Protein AF-A0A7V2RLB3-F1 (afdb_monomer_lite)

Sequence (95 aa):
MKNIIVVQNLISEAPLQKLSNIPTVTVEKILVDLIYGKDLFYYYQGYELHNIFQRAFEKYTINESKLLRYADRRKKKAEVLKIIKTVNRHYTSSV

Structure (mmCIF, N/CA/C/O backbone):
data_AF-A0A7V2RLB3-F1
#
_entry.id   AF-A0A7V2RLB3-F1
#
loop_
_atom_site.group_PDB
_atom_site.id
_atom_site.type_symbol
_atom_site.label_atom_id
_atom_site.label_alt_id
_atom_site.label_comp_id
_atom_site.label_asym_id
_atom_site.label_entity_id
_atom_site.label_seq_id
_atom_site.pdbx_PDB_ins_code
_atom_site.Cartn_x
_atom_site.Cartn_y
_atom_site.Cartn_z
_atom_site.occupancy
_atom_site.B_iso_or_equiv
_atom_site.auth_seq_id
_atom_site.auth_comp_id
_atom_site.auth_asym_id
_atom_site.auth_atom_id
_atom_site.pdbx_PDB_model_num
ATOM 1 N N . MET A 1 1 ? -3.103 -23.003 -21.083 1.00 50.03 1 MET A N 1
ATOM 2 C CA . MET A 1 1 ? -3.351 -21.960 -20.060 1.00 50.03 1 MET A CA 1
ATOM 3 C C . MET A 1 1 ? -3.431 -20.610 -20.747 1.00 50.03 1 MET A C 1
ATOM 5 O O . MET A 1 1 ? -2.603 -20.342 -21.606 1.00 50.03 1 MET A O 1
ATOM 9 N N . LYS A 1 2 ? -4.429 -19.787 -20.417 1.00 71.44 2 LYS A N 1
ATOM 10 C CA . LYS A 1 2 ? -4.550 -18.422 -20.942 1.00 71.44 2 LYS A CA 1
ATOM 11 C C . LYS A 1 2 ? -3.850 -17.485 -19.954 1.00 71.44 2 LYS A C 1
ATOM 13 O O . LYS A 1 2 ? -4.187 -17.510 -18.774 1.00 71.44 2 LYS A O 1
ATOM 18 N N . ASN A 1 3 ? -2.872 -16.709 -20.410 1.00 85.12 3 ASN A N 1
ATOM 19 C CA . ASN A 1 3 ? -2.206 -15.717 -19.565 1.00 85.12 3 ASN A CA 1
ATOM 20 C C . ASN A 1 3 ? -3.182 -14.565 -19.312 1.00 85.12 3 ASN A C 1
ATOM 22 O O . ASN A 1 3 ? -3.609 -13.898 -20.254 1.00 85.12 3 ASN A O 1
ATOM 26 N N . ILE A 1 4 ? -3.573 -14.365 -18.055 1.00 87.06 4 ILE A N 1
ATOM 27 C CA . ILE A 1 4 ? -4.445 -13.258 -17.660 1.00 87.06 4 ILE A CA 1
ATOM 28 C C . ILE A 1 4 ? -3.550 -12.062 -17.353 1.00 87.06 4 ILE A C 1
ATOM 30 O O . ILE A 1 4 ? -2.705 -12.127 -16.463 1.00 87.06 4 ILE A O 1
ATOM 34 N N . ILE A 1 5 ? -3.736 -10.975 -18.098 1.00 90.19 5 ILE A N 1
ATOM 35 C CA . ILE A 1 5 ? -3.040 -9.708 -17.873 1.00 90.19 5 ILE A CA 1
ATOM 36 C C . ILE A 1 5 ? -4.040 -8.736 -17.258 1.00 90.19 5 ILE A C 1
ATOM 38 O O . ILE A 1 5 ? -5.099 -8.486 -17.831 1.00 90.19 5 ILE A O 1
ATOM 42 N N . VAL A 1 6 ? -3.695 -8.182 -16.096 1.00 88.38 6 VAL A N 1
ATOM 43 C CA . VAL A 1 6 ? -4.491 -7.154 -15.420 1.00 88.38 6 VAL A CA 1
ATOM 44 C C . VAL A 1 6 ? -3.799 -5.808 -15.594 1.00 88.38 6 VAL A C 1
ATOM 46 O O . VAL A 1 6 ? -2.651 -5.642 -15.186 1.00 88.38 6 VAL A O 1
ATOM 49 N N . VAL A 1 7 ? -4.504 -4.839 -16.176 1.00 91.31 7 VAL A N 1
ATOM 50 C CA . VAL A 1 7 ? -4.011 -3.467 -16.353 1.00 91.31 7 VAL A CA 1
ATOM 51 C C . VAL A 1 7 ? -4.716 -2.552 -15.356 1.00 91.31 7 VAL A C 1
ATOM 53 O O . VAL A 1 7 ? -5.940 -2.560 -15.257 1.00 91.31 7 VAL A O 1
ATOM 56 N N . GLN A 1 8 ? -3.942 -1.767 -14.606 1.00 87.94 8 GLN A N 1
ATOM 57 C CA . GLN A 1 8 ? -4.450 -0.799 -13.633 1.00 87.94 8 GLN A CA 1
ATOM 58 C C . GLN A 1 8 ? -3.783 0.562 -13.818 1.00 87.94 8 GLN A C 1
ATOM 60 O O . GLN A 1 8 ? -2.634 0.652 -14.250 1.00 87.94 8 GLN A O 1
ATOM 65 N N . ASN A 1 9 ? -4.479 1.621 -13.405 1.00 88.88 9 ASN A N 1
ATOM 66 C CA . ASN A 1 9 ? -3.925 2.970 -13.407 1.00 88.88 9 ASN A CA 1
ATOM 67 C C . ASN A 1 9 ? -2.742 3.088 -12.434 1.00 88.88 9 ASN A C 1
ATOM 69 O O . ASN A 1 9 ? -2.874 2.845 -11.229 1.00 88.88 9 ASN A O 1
ATOM 73 N N . LEU A 1 10 ? -1.596 3.529 -12.955 1.00 90.19 10 LEU A N 1
ATOM 74 C CA . LEU A 1 10 ? -0.439 3.924 -12.161 1.00 90.19 10 LEU A CA 1
ATOM 75 C C . LEU A 1 10 ? -0.574 5.402 -11.781 1.00 90.19 10 LEU A C 1
ATOM 77 O O . LEU A 1 10 ? -0.296 6.292 -12.577 1.00 90.19 10 LEU A O 1
ATOM 81 N N . ILE A 1 11 ? -1.035 5.661 -10.561 1.00 89.06 11 ILE A N 1
ATOM 82 C CA . ILE A 1 11 ? -1.210 7.028 -10.062 1.00 89.06 11 ILE A CA 1
ATOM 83 C C . ILE A 1 11 ? 0.121 7.664 -9.639 1.00 89.06 11 ILE A C 1
ATOM 85 O O . ILE A 1 11 ? 1.093 6.969 -9.330 1.00 89.06 11 ILE A O 1
ATOM 89 N N . SER A 1 12 ? 0.136 8.997 -9.570 1.00 83.44 12 SER A N 1
ATOM 90 C CA . SER A 1 12 ? 1.266 9.772 -9.054 1.00 83.44 12 SER A CA 1
ATOM 91 C C . SER A 1 12 ? 1.682 9.300 -7.656 1.00 83.44 12 SER A C 1
ATOM 93 O O . SER A 1 12 ? 0.830 8.962 -6.832 1.00 83.44 12 SER A O 1
ATOM 95 N N . GLU A 1 13 ? 2.989 9.321 -7.385 1.00 83.69 13 GLU A N 1
ATOM 96 C CA . GLU A 1 13 ? 3.592 8.900 -6.108 1.00 83.69 13 GLU A CA 1
ATOM 97 C C . GLU A 1 13 ? 3.391 7.423 -5.740 1.00 83.69 13 GLU A C 1
ATOM 99 O O . GLU A 1 13 ? 3.657 7.028 -4.601 1.00 83.69 13 GLU A O 1
ATOM 104 N N . ALA A 1 14 ? 2.963 6.592 -6.696 1.00 91.31 14 ALA A N 1
ATOM 105 C CA . ALA A 1 14 ? 3.007 5.149 -6.539 1.00 91.31 14 ALA A CA 1
ATOM 106 C C . ALA A 1 14 ? 4.428 4.703 -6.142 1.00 91.31 14 ALA A C 1
ATOM 108 O O . ALA A 1 14 ? 5.385 5.025 -6.851 1.00 91.31 14 ALA A O 1
ATOM 109 N N . PRO A 1 15 ? 4.585 3.957 -5.034 1.00 94.31 15 PRO A N 1
ATOM 110 C CA . PRO A 1 15 ? 5.876 3.435 -4.622 1.00 94.31 15 PRO A CA 1
ATOM 111 C C . PRO A 1 15 ? 6.429 2.451 -5.657 1.00 94.31 15 PRO A C 1
ATOM 113 O O . PRO A 1 15 ? 5.955 1.320 -5.789 1.00 94.31 15 PRO A O 1
ATOM 116 N N . LEU A 1 16 ? 7.437 2.903 -6.397 1.00 94.75 16 LEU A N 1
ATOM 117 C CA . LEU A 1 16 ? 8.185 2.112 -7.364 1.00 94.75 16 LEU A CA 1
ATOM 118 C C . LEU A 1 16 ? 9.647 2.019 -6.929 1.00 94.75 16 LEU A C 1
ATOM 120 O O . LEU A 1 16 ? 10.178 2.903 -6.257 1.00 94.75 16 LEU A O 1
ATOM 124 N N . GLN A 1 17 ? 10.288 0.939 -7.339 1.00 93.69 17 GLN A N 1
ATOM 125 C CA . GLN A 1 17 ? 11.706 0.671 -7.163 1.00 93.69 17 GLN A CA 1
ATOM 126 C C . GLN A 1 17 ? 12.276 0.079 -8.452 1.00 93.69 17 GLN A C 1
ATOM 128 O O . GLN A 1 17 ? 11.537 -0.302 -9.361 1.00 93.69 17 GLN A O 1
ATOM 133 N N . LYS A 1 18 ? 13.601 -0.005 -8.534 1.00 95.31 18 LYS A N 1
ATOM 134 C CA . LYS A 1 18 ? 14.290 -0.735 -9.597 1.00 95.31 18 LYS A CA 1
ATOM 135 C C . LYS A 1 18 ? 15.023 -1.905 -8.966 1.00 95.31 18 LYS A C 1
ATOM 137 O O . LYS A 1 18 ? 15.896 -1.690 -8.133 1.00 95.31 18 LYS A O 1
A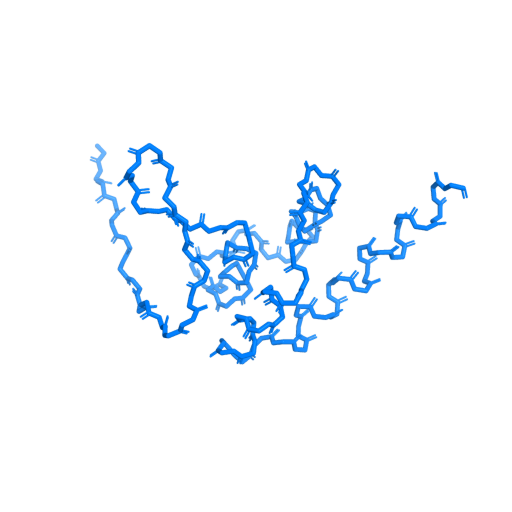TOM 142 N N . LEU A 1 19 ? 14.675 -3.117 -9.379 1.00 92.50 19 LEU A N 1
ATOM 143 C CA . LEU A 1 19 ? 15.419 -4.322 -9.031 1.00 92.50 19 LEU A CA 1
ATOM 144 C C . LEU A 1 19 ? 16.106 -4.808 -10.303 1.00 92.50 19 LEU A C 1
ATOM 146 O O . LEU A 1 19 ? 15.429 -5.067 -11.293 1.00 92.50 19 LEU A O 1
ATOM 150 N N . SER A 1 20 ? 17.439 -4.855 -10.316 1.00 93.19 20 SER A N 1
ATOM 151 C CA . SER A 1 20 ? 18.217 -5.229 -11.511 1.00 93.19 20 SER A CA 1
ATOM 152 C C . SER A 1 20 ? 17.820 -4.432 -12.766 1.00 93.19 20 SER A C 1
ATOM 154 O O . SER A 1 20 ? 17.647 -4.991 -13.843 1.00 93.19 20 SER A O 1
ATOM 156 N N . ASN A 1 21 ? 17.623 -3.116 -12.615 1.00 92.25 21 ASN A N 1
ATOM 157 C CA . ASN A 1 21 ? 17.115 -2.190 -13.643 1.00 92.25 21 ASN A CA 1
ATOM 158 C C . ASN A 1 21 ? 15.677 -2.432 -14.136 1.00 92.25 21 ASN A C 1
ATOM 160 O O . ASN A 1 21 ? 15.202 -1.682 -14.989 1.00 92.25 21 ASN A O 1
ATOM 164 N N . ILE A 1 22 ? 14.945 -3.382 -13.554 1.00 94.12 22 ILE A N 1
ATOM 165 C CA . ILE A 1 22 ? 13.544 -3.652 -13.881 1.00 94.12 22 ILE A CA 1
ATOM 166 C C . ILE A 1 22 ? 12.637 -2.834 -12.947 1.00 94.12 22 ILE A C 1
ATOM 168 O O . ILE A 1 22 ? 12.712 -2.997 -11.719 1.00 94.12 22 ILE A O 1
ATOM 172 N N . PRO A 1 23 ? 11.769 -1.951 -13.484 1.00 91.12 23 PRO A N 1
ATOM 173 C CA . PRO A 1 23 ? 10.770 -1.246 -12.691 1.00 91.12 23 PRO A CA 1
ATOM 174 C C . PRO A 1 23 ? 9.852 -2.239 -11.978 1.00 91.12 23 PRO A C 1
ATOM 176 O O . PRO A 1 23 ? 9.180 -3.050 -12.607 1.00 91.12 23 PRO A O 1
ATOM 179 N N . THR A 1 24 ? 9.835 -2.168 -10.654 1.00 94.06 24 THR A N 1
ATOM 180 C CA . THR A 1 24 ? 9.076 -3.066 -9.779 1.00 94.06 24 THR A CA 1
ATOM 181 C C . THR A 1 24 ? 8.359 -2.239 -8.714 1.00 94.06 24 THR A C 1
ATOM 183 O O . THR A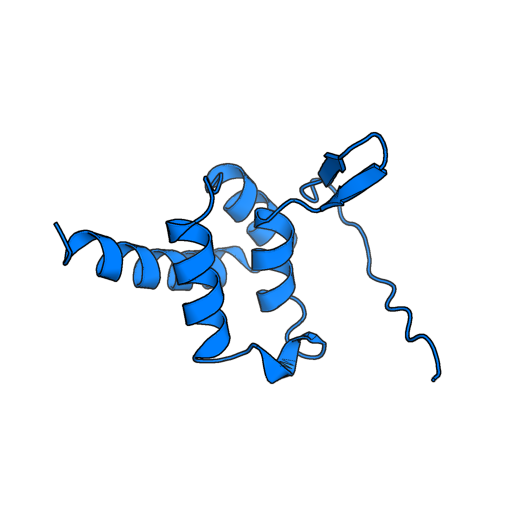 1 24 ? 8.726 -1.098 -8.434 1.00 94.06 24 THR A O 1
ATOM 186 N N . VAL A 1 25 ? 7.307 -2.784 -8.114 1.00 95.31 25 VAL A N 1
ATOM 187 C CA . VAL A 1 25 ? 6.584 -2.140 -7.009 1.00 95.31 25 VAL A CA 1
ATOM 188 C C . VAL A 1 25 ? 7.285 -2.389 -5.673 1.00 95.31 25 VAL A C 1
ATOM 190 O O . VAL A 1 25 ? 7.984 -3.390 -5.514 1.00 95.31 25 VAL A O 1
ATOM 193 N N . THR A 1 26 ? 7.118 -1.496 -4.699 1.00 96.75 26 THR A N 1
ATOM 194 C CA . THR A 1 26 ? 7.561 -1.776 -3.321 1.00 96.75 26 THR A CA 1
ATOM 195 C C . THR A 1 26 ? 6.500 -2.554 -2.541 1.00 96.75 26 THR A C 1
ATOM 197 O O . THR A 1 26 ? 5.339 -2.620 -2.952 1.00 96.75 26 THR A O 1
ATOM 200 N N . VAL A 1 27 ? 6.878 -3.116 -1.388 1.00 96.94 27 VAL A N 1
ATOM 201 C CA . VAL A 1 27 ? 5.932 -3.811 -0.499 1.00 96.94 27 VAL A CA 1
ATOM 202 C C . VAL A 1 27 ? 4.823 -2.866 -0.033 1.00 96.94 27 VAL A C 1
ATOM 204 O O . VAL A 1 27 ? 3.663 -3.264 -0.001 1.00 96.94 27 VAL A O 1
ATOM 207 N N . GLU A 1 28 ? 5.129 -1.589 0.221 1.00 97.81 28 GLU A N 1
ATOM 208 C CA . GLU A 1 28 ? 4.112 -0.604 0.607 1.00 97.81 28 GLU A CA 1
ATOM 209 C C . GLU A 1 28 ? 3.006 -0.462 -0.442 1.00 97.81 28 GLU A C 1
ATOM 211 O O . GLU A 1 28 ? 1.827 -0.353 -0.105 1.00 97.81 28 GLU A O 1
ATOM 216 N N . LYS A 1 29 ? 3.373 -0.487 -1.727 1.00 97.00 29 LYS A N 1
ATOM 217 C CA . LYS A 1 29 ? 2.391 -0.424 -2.809 1.00 97.00 29 LYS A CA 1
ATOM 218 C C . LYS A 1 29 ? 1.512 -1.670 -2.833 1.00 97.00 29 LYS A C 1
ATOM 220 O O . LYS A 1 29 ? 0.297 -1.525 -2.930 1.00 97.00 29 LYS A O 1
ATOM 225 N N . ILE A 1 30 ? 2.109 -2.855 -2.688 1.00 96.69 30 ILE A N 1
ATOM 226 C CA . ILE A 1 30 ? 1.378 -4.131 -2.649 1.00 96.69 30 ILE A CA 1
ATOM 227 C C . ILE A 1 30 ? 0.351 -4.121 -1.510 1.00 96.69 30 ILE A C 1
ATOM 229 O O . ILE A 1 30 ? -0.825 -4.384 -1.747 1.00 96.69 30 ILE A O 1
ATOM 233 N N . LEU A 1 31 ? 0.770 -3.752 -0.297 1.00 97.62 31 LEU A N 1
ATOM 234 C CA . LEU A 1 31 ? -0.098 -3.726 0.885 1.00 97.62 31 LEU A CA 1
ATOM 235 C C . LEU A 1 31 ? -1.314 -2.803 0.703 1.00 97.62 31 LEU A C 1
ATOM 237 O O . LEU A 1 31 ? -2.435 -3.167 1.052 1.00 97.62 31 LEU A O 1
ATOM 241 N N . VAL A 1 32 ? -1.118 -1.619 0.118 1.00 97.31 32 VAL A N 1
ATOM 242 C CA . VAL A 1 32 ? -2.224 -0.693 -0.175 1.00 97.31 32 VAL A CA 1
ATOM 243 C C . VAL A 1 32 ? -3.107 -1.206 -1.313 1.00 97.31 32 VAL A C 1
ATOM 245 O O . VAL A 1 32 ? -4.331 -1.085 -1.233 1.00 97.31 32 VAL A O 1
ATOM 248 N N . ASP A 1 33 ? -2.517 -1.772 -2.367 1.00 96.06 33 ASP A N 1
ATOM 249 C CA . ASP A 1 33 ? -3.265 -2.265 -3.526 1.00 96.06 33 ASP A CA 1
ATOM 250 C C . ASP A 1 33 ? -4.165 -3.465 -3.147 1.00 96.06 33 ASP A C 1
ATOM 252 O O . ASP A 1 33 ? -5.271 -3.557 -3.679 1.00 96.06 33 ASP A O 1
ATOM 256 N N . LEU A 1 34 ? -3.785 -4.297 -2.164 1.00 96.94 34 LEU A N 1
ATOM 257 C CA . LEU A 1 34 ? -4.641 -5.362 -1.601 1.00 96.94 34 LEU A CA 1
ATOM 258 C C . LEU A 1 34 ? -5.925 -4.830 -0.939 1.00 96.94 34 LEU A C 1
ATOM 260 O O . LEU A 1 34 ? -6.965 -5.487 -0.974 1.00 96.94 34 LEU A O 1
ATOM 264 N N . ILE A 1 35 ? -5.863 -3.634 -0.348 1.00 96.69 35 ILE A N 1
ATOM 265 C CA . ILE A 1 35 ? -7.012 -2.968 0.289 1.00 96.69 35 ILE A CA 1
ATOM 266 C C . ILE A 1 35 ? -7.840 -2.201 -0.742 1.00 96.69 35 ILE A C 1
ATOM 268 O O . ILE A 1 35 ? -9.064 -2.108 -0.634 1.00 96.69 35 ILE A O 1
ATOM 272 N N . TYR A 1 36 ? -7.175 -1.588 -1.721 1.00 95.81 36 TYR A N 1
ATOM 273 C CA . TYR A 1 36 ? -7.840 -0.823 -2.768 1.00 95.81 36 TYR A CA 1
ATOM 274 C C . TYR A 1 36 ? -8.593 -1.739 -3.742 1.00 95.81 36 TYR A C 1
ATOM 276 O O . TYR A 1 36 ? -9.769 -1.505 -4.013 1.00 95.81 36 TYR A O 1
ATOM 284 N N . GLY A 1 37 ? -7.933 -2.785 -4.240 1.00 94.06 37 GLY A N 1
ATOM 285 C CA . GLY A 1 37 ? -8.447 -3.696 -5.261 1.00 94.06 37 GLY A CA 1
ATOM 286 C C . GLY A 1 37 ? -9.206 -4.890 -4.690 1.00 94.06 37 GLY A C 1
ATOM 287 O O . GLY A 1 37 ? -8.913 -6.015 -5.082 1.00 94.06 37 GLY A O 1
ATOM 288 N N . LYS A 1 38 ? -10.154 -4.672 -3.770 1.00 92.88 38 LYS A N 1
ATOM 289 C CA . LYS A 1 38 ? -10.851 -5.765 -3.061 1.00 92.88 38 LYS A CA 1
ATOM 290 C C . LYS A 1 38 ? -11.529 -6.768 -3.987 1.00 92.88 38 LYS A C 1
ATOM 292 O O . LYS A 1 38 ? -11.530 -7.944 -3.665 1.00 92.88 38 LYS A O 1
ATOM 297 N N . ASP A 1 39 ? -12.044 -6.328 -5.131 1.00 93.31 39 ASP A N 1
ATOM 298 C CA . ASP A 1 39 ? -12.702 -7.224 -6.090 1.00 93.31 39 ASP A CA 1
ATOM 299 C C . ASP A 1 39 ? -11.690 -8.138 -6.794 1.00 93.31 39 ASP A C 1
ATOM 301 O O . ASP A 1 39 ? -11.923 -9.331 -6.964 1.00 93.31 39 ASP A O 1
ATOM 305 N N . LEU A 1 40 ? -10.521 -7.595 -7.151 1.00 93.69 40 LEU A N 1
ATOM 306 C CA . LEU A 1 40 ? -9.436 -8.362 -7.764 1.00 93.69 40 LEU A CA 1
ATOM 307 C C . LEU A 1 40 ? -8.761 -9.295 -6.750 1.00 93.69 40 LEU A C 1
ATOM 309 O O . LEU A 1 40 ? -8.371 -10.412 -7.079 1.00 93.69 40 LEU A O 1
ATOM 313 N N . PHE A 1 41 ? -8.627 -8.825 -5.513 1.00 94.25 41 PHE A N 1
ATOM 314 C CA . PHE A 1 41 ? -7.943 -9.501 -4.415 1.00 94.25 41 PHE A CA 1
ATOM 315 C C . PHE A 1 41 ? -8.934 -10.055 -3.385 1.00 94.25 41 PHE A C 1
ATOM 317 O O . PHE A 1 41 ? -8.625 -10.093 -2.192 1.00 94.25 41 PHE A O 1
ATOM 324 N N . TYR A 1 42 ? -10.124 -10.470 -3.830 1.00 94.81 42 TYR A N 1
ATOM 325 C CA . TYR A 1 42 ? -11.226 -10.860 -2.941 1.00 94.81 42 TYR A CA 1
ATOM 326 C C . TYR A 1 42 ? -10.843 -12.024 -2.020 1.00 94.81 42 TYR A C 1
ATOM 328 O O . TYR A 1 42 ? -11.214 -12.039 -0.850 1.00 94.81 42 TYR A O 1
ATOM 336 N N . TYR A 1 43 ? -10.023 -12.951 -2.525 1.00 94.25 43 TYR A N 1
ATOM 337 C CA . TYR A 1 43 ? -9.539 -14.113 -1.781 1.00 94.25 43 TYR A CA 1
ATOM 338 C C . TYR A 1 43 ? -8.644 -13.740 -0.587 1.00 94.25 43 TYR A C 1
ATOM 340 O O . TYR A 1 43 ? -8.541 -14.496 0.372 1.00 94.25 43 TYR A O 1
ATOM 348 N N . TYR A 1 44 ? -8.009 -12.566 -0.625 1.00 96.12 44 TYR A N 1
ATOM 349 C CA . TYR A 1 44 ? -7.102 -12.103 0.425 1.00 96.12 44 TYR A CA 1
ATOM 350 C C . TYR A 1 44 ? -7.779 -11.192 1.449 1.00 96.12 44 TYR A C 1
ATOM 352 O O . TYR A 1 44 ? -7.091 -10.651 2.303 1.00 96.12 44 TYR A O 1
ATOM 360 N N . GLN A 1 45 ? -9.092 -10.958 1.368 1.00 95.50 45 GLN A N 1
ATOM 361 C CA . GLN A 1 45 ? -9.791 -10.090 2.320 1.00 95.50 45 GLN A CA 1
ATOM 362 C C . GLN A 1 45 ? -10.041 -10.805 3.662 1.00 95.50 45 GLN A C 1
ATOM 364 O O . GLN A 1 45 ? -9.891 -12.018 3.790 1.00 95.50 45 GLN A O 1
ATOM 369 N N . GLY A 1 46 ? -10.438 -10.053 4.692 1.00 93.56 46 GLY A N 1
ATOM 370 C CA . GLY A 1 46 ? -10.717 -10.620 6.014 1.00 93.56 46 GLY A CA 1
ATOM 371 C C . GLY A 1 46 ? -9.441 -11.040 6.747 1.00 93.56 46 GLY A C 1
ATOM 372 O O . GLY A 1 46 ? -8.501 -10.253 6.842 1.00 93.56 46 GLY A O 1
ATOM 373 N N . TYR A 1 47 ? -9.420 -12.258 7.295 1.00 94.50 47 TYR A N 1
ATOM 374 C CA . TYR A 1 47 ? -8.312 -12.751 8.126 1.00 94.50 47 TYR A CA 1
ATOM 375 C C . TYR A 1 47 ? -6.972 -12.774 7.377 1.00 94.50 47 TYR A C 1
ATOM 377 O O . TYR A 1 47 ? -5.960 -12.326 7.915 1.00 94.50 47 TYR A O 1
ATOM 385 N N . GLU A 1 48 ? -6.973 -13.205 6.112 1.00 96.25 48 GLU A N 1
ATOM 386 C CA . GLU A 1 48 ? -5.744 -13.286 5.316 1.00 96.25 48 GLU A CA 1
ATOM 387 C C . GLU A 1 48 ? -5.105 -11.915 5.083 1.00 96.25 48 GLU A C 1
ATOM 389 O O . GLU A 1 48 ? -3.883 -11.797 5.134 1.00 96.25 48 GLU A O 1
ATOM 394 N N . LEU A 1 49 ? -5.902 -10.853 4.932 1.00 96.62 49 LEU A N 1
ATOM 395 C CA . LEU A 1 49 ? -5.379 -9.492 4.799 1.00 96.62 49 LEU A CA 1
ATOM 396 C C . LEU A 1 49 ? -4.563 -9.104 6.034 1.00 96.62 49 LEU A C 1
ATOM 398 O O . LEU A 1 49 ? -3.463 -8.566 5.917 1.00 96.62 49 LEU A O 1
ATOM 402 N N . HIS A 1 50 ? -5.092 -9.399 7.222 1.00 95.69 50 HIS A N 1
ATOM 403 C CA . HIS A 1 50 ? -4.414 -9.121 8.484 1.00 95.69 50 HIS A CA 1
ATOM 404 C C . HIS A 1 50 ? -3.136 -9.950 8.636 1.00 95.69 50 HI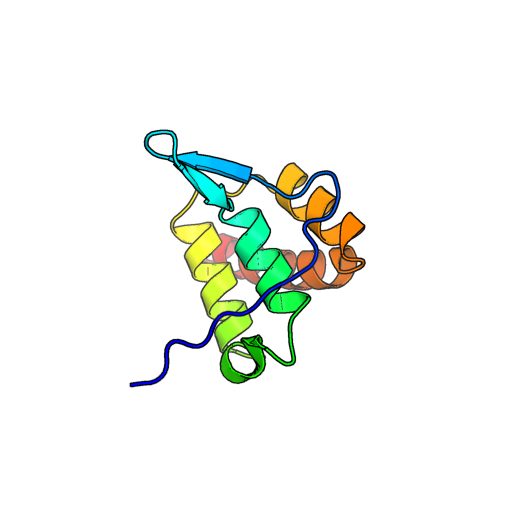S A C 1
ATOM 406 O O . HIS A 1 50 ? -2.105 -9.391 9.005 1.00 95.69 50 HIS A O 1
ATOM 412 N N . ASN A 1 51 ? -3.177 -11.238 8.291 1.00 95.88 51 ASN A N 1
ATOM 413 C CA . ASN A 1 51 ? -2.011 -12.123 8.315 1.00 95.88 51 ASN A CA 1
ATOM 414 C C . ASN A 1 51 ? -0.910 -11.652 7.342 1.00 95.88 51 ASN A C 1
ATOM 416 O O . ASN A 1 51 ? 0.264 -11.616 7.708 1.00 95.88 51 ASN A O 1
ATOM 420 N N . ILE A 1 52 ? -1.272 -11.218 6.129 1.00 97.06 52 ILE A N 1
ATOM 421 C CA . ILE A 1 52 ? -0.325 -10.642 5.160 1.00 97.06 52 ILE A CA 1
ATOM 422 C C . ILE A 1 52 ? 0.331 -9.384 5.731 1.00 97.06 52 ILE A C 1
ATOM 424 O O . ILE A 1 52 ? 1.554 -9.260 5.675 1.00 97.06 52 ILE A O 1
ATOM 428 N N . PHE A 1 53 ? -0.459 -8.462 6.290 1.00 97.06 53 PHE A N 1
ATOM 429 C CA . PHE A 1 53 ? 0.078 -7.250 6.911 1.00 97.06 53 PHE A CA 1
ATOM 430 C C . PHE A 1 53 ? 1.002 -7.585 8.085 1.00 97.06 53 PHE A C 1
ATOM 432 O O . PHE A 1 53 ? 2.110 -7.063 8.139 1.00 97.06 53 PHE A O 1
ATOM 439 N N . GLN A 1 54 ? 0.593 -8.485 8.978 1.00 96.06 54 GLN A N 1
ATOM 440 C CA . GLN A 1 54 ? 1.414 -8.910 10.109 1.00 96.06 54 GLN A CA 1
ATOM 441 C C . GLN A 1 54 ? 2.764 -9.465 9.644 1.00 96.06 54 GLN A C 1
ATOM 443 O O . GLN A 1 54 ? 3.811 -8.927 10.002 1.00 96.06 54 GLN A O 1
ATOM 448 N N . ARG A 1 55 ? 2.750 -10.467 8.760 1.00 96.44 55 ARG A N 1
ATOM 449 C CA . ARG A 1 55 ? 3.983 -11.079 8.246 1.00 96.44 55 ARG A CA 1
ATOM 450 C C . ARG A 1 55 ? 4.851 -10.090 7.475 1.00 96.44 55 ARG A C 1
ATOM 452 O O . ARG A 1 55 ? 6.074 -10.208 7.491 1.00 96.44 55 ARG A O 1
ATOM 459 N N . ALA A 1 56 ? 4.244 -9.128 6.779 1.00 96.69 56 ALA A N 1
ATOM 460 C CA . ALA A 1 56 ? 4.995 -8.109 6.060 1.00 96.69 56 ALA A CA 1
ATOM 461 C C . ALA A 1 56 ? 5.760 -7.184 7.016 1.00 96.69 56 ALA A C 1
ATOM 463 O O . ALA A 1 56 ? 6.928 -6.903 6.762 1.00 96.69 56 ALA A O 1
ATOM 464 N N . PHE A 1 57 ? 5.125 -6.755 8.110 1.00 95.19 57 PHE A N 1
ATOM 465 C CA . PHE A 1 57 ? 5.756 -5.923 9.138 1.00 95.19 57 PHE A CA 1
ATOM 466 C C . PHE A 1 57 ? 6.793 -6.693 9.971 1.00 95.19 57 PHE A C 1
ATOM 468 O O . PHE A 1 57 ? 7.779 -6.102 10.396 1.00 95.19 57 PHE A O 1
ATOM 475 N N . GLU A 1 58 ? 6.616 -8.003 10.163 1.00 94.56 58 GLU A N 1
ATOM 476 C CA . GLU A 1 58 ? 7.604 -8.861 10.835 1.00 94.56 58 GLU A CA 1
ATOM 477 C C . GLU A 1 58 ? 8.844 -9.125 9.964 1.00 94.56 58 GLU A C 1
ATOM 479 O O . GLU A 1 58 ? 9.968 -9.150 10.462 1.00 94.56 58 GLU A O 1
ATOM 484 N N . LYS A 1 59 ? 8.656 -9.347 8.656 1.00 96.12 59 LYS A N 1
ATOM 485 C CA . LYS A 1 59 ? 9.726 -9.809 7.755 1.00 96.12 59 LYS A CA 1
ATOM 486 C C . LYS A 1 59 ? 10.465 -8.687 7.027 1.00 96.12 59 LYS A C 1
ATOM 488 O O . LYS A 1 59 ? 11.612 -8.882 6.622 1.00 96.12 59 LYS A O 1
ATOM 493 N N . TYR A 1 60 ? 9.816 -7.550 6.794 1.00 94.81 60 TYR A N 1
ATOM 494 C CA . TYR A 1 60 ? 10.366 -6.471 5.977 1.00 94.81 60 TYR A CA 1
ATOM 495 C C . TYR A 1 60 ? 10.396 -5.155 6.746 1.00 94.81 60 TYR A C 1
ATOM 497 O O . TYR A 1 60 ? 9.487 -4.831 7.503 1.00 94.81 60 TYR A O 1
ATOM 505 N N . THR A 1 61 ? 11.410 -4.334 6.477 1.00 94.19 61 THR A N 1
ATOM 506 C CA . THR A 1 61 ? 11.413 -2.938 6.919 1.00 94.19 61 THR A CA 1
ATOM 507 C C . THR A 1 61 ? 10.412 -2.141 6.085 1.00 94.19 61 THR A C 1
ATOM 509 O O . THR A 1 61 ? 10.701 -1.752 4.953 1.00 94.19 61 THR A O 1
ATOM 512 N N . ILE A 1 62 ? 9.224 -1.907 6.641 1.00 95.56 62 ILE A N 1
ATOM 513 C CA . ILE A 1 62 ? 8.168 -1.124 5.995 1.00 95.56 62 ILE A CA 1
ATOM 514 C C . ILE A 1 62 ? 8.367 0.365 6.281 1.00 95.56 62 ILE A C 1
ATOM 516 O O . ILE A 1 62 ? 8.440 0.793 7.432 1.00 95.56 62 ILE A O 1
ATOM 520 N N . ASN A 1 63 ? 8.404 1.188 5.233 1.00 96.44 63 ASN A N 1
ATOM 521 C CA . ASN A 1 63 ? 8.395 2.638 5.394 1.00 96.44 63 ASN A CA 1
ATOM 522 C C . ASN A 1 63 ? 6.950 3.135 5.570 1.00 96.44 63 ASN A C 1
ATOM 524 O O . ASN A 1 63 ? 6.245 3.395 4.589 1.00 96.44 63 ASN A O 1
ATOM 528 N N . GLU A 1 64 ? 6.514 3.294 6.821 1.00 95.56 64 GLU A N 1
ATOM 529 C CA . GLU A 1 64 ? 5.142 3.705 7.150 1.00 95.56 64 GLU A CA 1
ATOM 530 C C . GLU A 1 64 ? 4.742 5.049 6.524 1.00 95.56 64 GLU A C 1
ATOM 532 O O . GLU A 1 64 ? 3.636 5.179 6.003 1.00 95.56 64 GLU A O 1
ATOM 537 N N . SER A 1 65 ? 5.640 6.036 6.478 1.00 96.12 65 SER A N 1
ATOM 538 C CA . SER A 1 65 ? 5.360 7.328 5.835 1.00 96.12 65 SER A CA 1
ATOM 539 C C . SER A 1 65 ? 5.049 7.169 4.342 1.00 96.12 65 SER A C 1
ATOM 541 O O . SER A 1 65 ? 4.108 7.779 3.827 1.00 96.12 65 SER A O 1
ATOM 543 N N . LYS A 1 66 ? 5.808 6.319 3.635 1.00 96.88 66 LYS A N 1
ATOM 544 C CA . LYS A 1 66 ? 5.587 6.003 2.215 1.00 96.88 66 LYS A CA 1
ATOM 545 C C . LYS A 1 66 ? 4.284 5.224 2.016 1.00 96.88 66 LYS A C 1
ATOM 547 O O . LYS A 1 66 ? 3.515 5.557 1.113 1.00 96.88 66 LYS A O 1
ATOM 552 N N . LEU A 1 67 ? 4.025 4.237 2.875 1.00 97.38 67 LEU A N 1
ATOM 553 C CA . LEU A 1 67 ? 2.796 3.441 2.895 1.00 97.38 67 LEU A CA 1
ATOM 554 C C . LEU A 1 67 ? 1.560 4.327 3.070 1.00 97.38 67 LEU A C 1
ATOM 556 O O . LEU A 1 67 ? 0.637 4.275 2.257 1.00 97.38 67 LEU A O 1
ATOM 560 N N . LEU A 1 68 ? 1.564 5.184 4.091 1.00 97.19 68 LEU A N 1
ATOM 561 C CA . LEU A 1 68 ? 0.449 6.065 4.422 1.00 97.19 68 LEU A CA 1
ATOM 562 C C . LEU A 1 68 ? 0.230 7.147 3.365 1.00 97.19 68 LEU A C 1
ATOM 564 O O . LEU A 1 68 ? -0.924 7.438 3.049 1.00 97.19 68 LEU A O 1
ATOM 568 N N . ARG A 1 69 ? 1.300 7.706 2.782 1.00 96.81 69 ARG A N 1
ATOM 569 C CA . ARG A 1 69 ? 1.182 8.645 1.654 1.00 96.81 69 ARG A CA 1
ATOM 570 C C . ARG A 1 69 ? 0.491 7.983 0.463 1.00 96.81 69 ARG A C 1
ATOM 572 O O . ARG A 1 69 ? -0.466 8.533 -0.071 1.00 96.81 69 ARG A O 1
ATOM 579 N N . TYR A 1 70 ? 0.917 6.782 0.072 1.00 97.44 70 TYR A N 1
ATOM 580 C CA . TYR A 1 70 ? 0.294 6.079 -1.052 1.00 97.44 70 TYR A CA 1
ATOM 581 C C . TYR A 1 70 ? -1.148 5.637 -0.750 1.00 97.44 70 TYR A C 1
ATOM 583 O O . TYR A 1 70 ? -2.030 5.768 -1.602 1.00 97.44 70 TYR A O 1
ATOM 591 N N . ALA A 1 71 ? -1.418 5.191 0.479 1.00 97.12 71 ALA A N 1
ATOM 592 C CA . ALA A 1 71 ? -2.769 4.886 0.940 1.00 97.12 71 ALA A CA 1
ATOM 593 C C . ALA A 1 71 ? -3.699 6.101 0.839 1.00 97.12 71 ALA A C 1
ATOM 595 O O . ALA A 1 71 ? -4.858 5.955 0.452 1.00 97.12 71 ALA A O 1
ATOM 596 N N . ASP A 1 72 ? -3.201 7.298 1.143 1.00 96.94 72 ASP A N 1
ATOM 597 C CA . ASP A 1 72 ? -3.949 8.550 1.015 1.00 96.94 72 ASP A CA 1
ATOM 598 C C . ASP A 1 72 ? -4.334 8.842 -0.437 1.00 96.94 72 ASP A C 1
ATOM 600 O O . ASP A 1 72 ? -5.506 9.071 -0.739 1.00 96.94 72 ASP A O 1
ATOM 604 N N . ARG A 1 73 ? -3.383 8.691 -1.370 1.00 95.44 73 ARG A N 1
ATOM 605 C CA . ARG A 1 73 ? -3.634 8.832 -2.817 1.00 95.44 73 ARG A CA 1
ATOM 606 C C . ARG A 1 73 ? -4.698 7.855 -3.332 1.00 95.44 73 ARG A C 1
ATOM 608 O O . ARG A 1 73 ? -5.438 8.183 -4.256 1.00 95.44 73 ARG A O 1
ATOM 615 N N . ARG A 1 74 ? -4.807 6.672 -2.718 1.00 94.88 74 ARG A N 1
ATOM 616 C CA . ARG A 1 74 ? -5.837 5.657 -3.009 1.00 94.88 74 ARG A CA 1
ATOM 617 C C . ARG A 1 74 ? -7.128 5.831 -2.196 1.00 94.88 74 ARG A C 1
ATOM 619 O O . ARG A 1 74 ? -8.034 5.015 -2.344 1.00 94.88 74 ARG A O 1
ATOM 626 N N . LYS A 1 75 ? -7.236 6.869 -1.355 1.00 96.12 75 LYS A N 1
ATOM 627 C CA . LYS A 1 75 ? -8.353 7.105 -0.415 1.00 96.12 75 LYS A CA 1
ATOM 628 C C . LYS A 1 75 ? -8.570 5.949 0.578 1.00 96.12 75 LYS A C 1
ATOM 630 O O . LYS A 1 75 ? -9.692 5.678 0.998 1.00 96.12 75 LYS A O 1
ATOM 635 N N . LYS A 1 76 ? -7.491 5.255 0.952 1.00 97.00 76 LYS A N 1
ATOM 636 C CA . LYS A 1 76 ? -7.465 4.092 1.861 1.00 97.00 76 LYS A CA 1
ATOM 637 C C . LYS A 1 76 ? -6.664 4.316 3.146 1.00 97.00 76 LYS A C 1
ATOM 639 O O . LYS A 1 76 ? -6.520 3.391 3.939 1.00 97.00 76 LYS A O 1
ATOM 644 N N . LYS A 1 77 ? -6.185 5.537 3.403 1.00 97.50 77 LYS A N 1
ATOM 645 C CA . LYS A 1 77 ? -5.361 5.871 4.580 1.00 97.50 77 LYS A CA 1
ATOM 646 C C . LYS A 1 77 ? -5.977 5.431 5.912 1.00 97.50 77 LYS A C 1
ATOM 648 O O . LYS A 1 77 ? -5.289 4.818 6.720 1.00 97.50 77 LYS A O 1
ATOM 653 N N . ALA A 1 78 ? -7.264 5.705 6.131 1.00 97.62 78 ALA A N 1
ATOM 654 C CA . ALA A 1 78 ? -7.951 5.332 7.371 1.00 97.62 78 ALA A CA 1
ATOM 655 C C . ALA A 1 78 ? -8.011 3.806 7.576 1.00 97.62 78 ALA A C 1
ATOM 657 O O . ALA A 1 78 ? -7.803 3.316 8.684 1.00 97.62 78 ALA A O 1
ATOM 658 N N . GLU A 1 79 ? -8.250 3.057 6.500 1.00 96.88 79 GLU A N 1
ATOM 659 C CA . GLU A 1 79 ? -8.324 1.595 6.519 1.00 96.88 79 GLU A CA 1
ATOM 660 C C . GLU A 1 79 ? -6.947 0.971 6.792 1.00 96.88 79 GLU A C 1
ATOM 662 O O . GLU A 1 79 ? -6.817 0.114 7.666 1.00 96.88 79 GLU A O 1
ATOM 667 N N . VAL A 1 80 ? -5.900 1.491 6.143 1.00 97.38 80 VAL A N 1
ATOM 668 C CA . VAL A 1 80 ? -4.504 1.104 6.398 1.00 97.38 80 VAL A CA 1
ATOM 669 C C . VAL A 1 80 ? -4.106 1.376 7.851 1.00 97.38 80 VAL A C 1
ATOM 671 O O . VAL A 1 80 ? -3.577 0.488 8.514 1.00 97.38 80 VAL A O 1
ATOM 674 N N . LEU A 1 81 ? -4.412 2.564 8.388 1.00 96.94 81 LEU A N 1
ATOM 675 C CA . LEU A 1 81 ? -4.120 2.903 9.787 1.00 96.94 81 LEU A CA 1
ATOM 676 C C . LEU A 1 81 ? -4.809 1.959 10.775 1.00 96.94 81 LEU A C 1
ATOM 678 O O . LEU A 1 81 ? -4.223 1.620 11.802 1.00 96.94 81 LEU A O 1
ATOM 682 N N . LYS A 1 82 ? -6.044 1.535 10.484 1.00 95.94 82 LYS A N 1
ATOM 683 C CA . LYS A 1 82 ? -6.760 0.571 11.325 1.00 95.94 82 LYS A CA 1
ATOM 684 C C . LYS A 1 82 ? -6.014 -0.765 11.381 1.00 95.94 82 LYS A C 1
ATOM 686 O O . LYS A 1 82 ? -5.813 -1.284 12.474 1.00 95.94 82 LYS A O 1
ATOM 691 N N . ILE A 1 83 ? -5.573 -1.280 10.233 1.00 95.19 83 ILE A N 1
ATOM 692 C CA . ILE A 1 83 ? -4.853 -2.560 10.154 1.00 95.19 83 ILE A CA 1
ATOM 693 C C . ILE A 1 83 ? -3.493 -2.470 10.855 1.00 95.19 83 ILE A C 1
ATOM 695 O O . ILE A 1 83 ? -3.193 -3.329 11.680 1.00 95.19 83 ILE A O 1
ATOM 699 N N . ILE A 1 84 ? -2.712 -1.412 10.608 1.00 93.50 84 ILE A N 1
ATOM 700 C CA . ILE A 1 84 ? -1.394 -1.220 11.245 1.00 93.50 84 ILE A CA 1
ATOM 701 C C . ILE A 1 84 ? -1.526 -1.151 12.770 1.00 93.50 84 ILE A C 1
ATOM 703 O O . ILE A 1 84 ? -0.764 -1.794 13.483 1.00 93.50 84 ILE A O 1
ATOM 707 N N . LYS A 1 85 ? -2.527 -0.431 13.296 1.00 92.69 85 LYS A N 1
ATOM 708 C CA . LYS A 1 85 ? -2.778 -0.378 14.747 1.00 92.69 85 LYS A CA 1
ATOM 709 C C . LYS A 1 85 ? -3.091 -1.751 15.339 1.00 92.69 85 LYS A C 1
ATOM 711 O O . LYS A 1 85 ? -2.664 -2.035 16.456 1.00 92.69 85 LYS A O 1
ATOM 716 N N . THR A 1 86 ? -3.837 -2.586 14.616 1.00 90.06 86 THR A N 1
ATOM 717 C CA . THR A 1 86 ? -4.107 -3.967 15.032 1.00 90.06 86 THR A CA 1
ATOM 718 C C . THR A 1 86 ? -2.821 -4.789 15.040 1.00 90.06 86 THR A C 1
ATOM 720 O O . THR A 1 86 ? -2.523 -5.415 16.050 1.00 90.06 86 THR A O 1
ATOM 723 N N . VAL A 1 87 ? -2.028 -4.731 13.968 1.00 87.94 87 VAL A N 1
ATOM 724 C CA . VAL A 1 87 ? -0.765 -5.480 13.844 1.00 87.94 87 VAL A CA 1
ATOM 725 C C . VAL A 1 87 ? 0.249 -5.068 14.917 1.00 87.94 87 VAL A C 1
ATOM 727 O O . VAL A 1 87 ? 0.781 -5.925 15.618 1.00 87.94 87 VAL A O 1
ATOM 730 N N . ASN A 1 88 ? 0.455 -3.766 15.130 1.00 80.00 88 ASN A N 1
ATOM 731 C CA . ASN A 1 88 ? 1.439 -3.264 16.095 1.00 80.00 88 ASN A CA 1
ATOM 732 C C . ASN A 1 88 ? 1.096 -3.632 17.546 1.00 80.00 88 ASN A C 1
ATOM 734 O O . ASN A 1 88 ? 2.003 -3.837 18.352 1.00 80.00 88 ASN A O 1
ATOM 738 N N . ARG A 1 89 ? -0.196 -3.759 17.884 1.00 69.62 89 ARG A N 1
ATOM 739 C CA . ARG A 1 89 ? -0.634 -4.217 19.212 1.00 69.62 89 ARG A CA 1
ATOM 740 C C . ARG A 1 89 ? -0.198 -5.659 19.492 1.00 69.62 89 ARG A C 1
ATOM 742 O O . ARG A 1 89 ? 0.137 -5.969 20.627 1.00 69.62 89 ARG A O 1
ATOM 749 N N . HIS A 1 90 ? -0.181 -6.524 18.478 1.00 58.22 90 H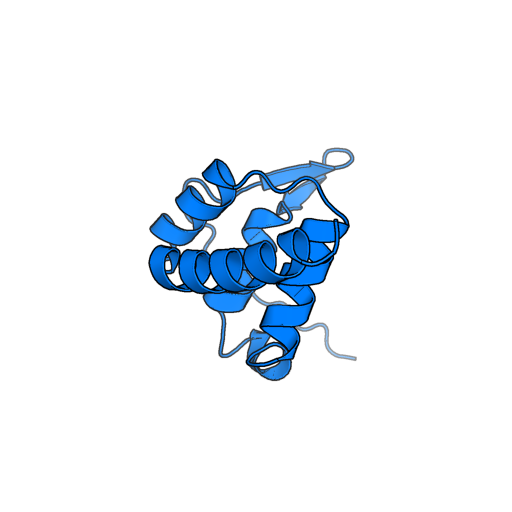IS A N 1
ATOM 750 C CA . HIS A 1 90 ? 0.262 -7.913 18.635 1.00 58.22 90 HIS A CA 1
ATOM 751 C C . HIS A 1 90 ? 1.785 -8.029 18.811 1.00 58.22 90 HIS A C 1
ATOM 753 O O . HIS A 1 90 ? 2.247 -8.895 19.550 1.00 58.22 90 HIS A O 1
ATOM 759 N N . TYR A 1 91 ? 2.559 -7.111 18.223 1.00 51.91 91 TYR A N 1
ATOM 760 C CA . TYR A 1 91 ? 4.013 -7.060 18.404 1.00 51.91 91 TYR A CA 1
ATOM 761 C C . TYR A 1 91 ? 4.423 -6.665 19.835 1.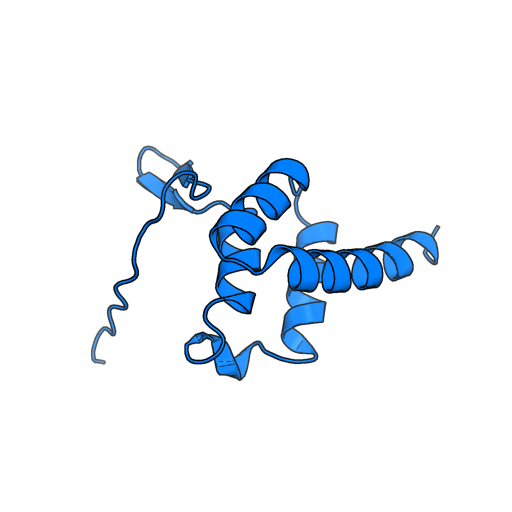00 51.91 91 TYR A C 1
ATOM 763 O O . TYR A 1 91 ? 5.346 -7.244 20.398 1.00 51.91 91 TYR A O 1
ATOM 771 N N . THR A 1 92 ? 3.710 -5.723 20.469 1.00 48.38 92 THR A N 1
ATOM 772 C CA . THR A 1 92 ? 4.064 -5.231 21.819 1.00 48.38 92 THR A CA 1
ATOM 773 C C . THR A 1 92 ? 3.727 -6.202 22.953 1.00 48.38 92 THR A C 1
ATOM 775 O O . THR A 1 92 ? 4.202 -6.007 24.062 1.00 48.38 92 THR A O 1
ATOM 778 N N . SER A 1 93 ? 2.925 -7.242 22.707 1.00 45.09 93 SER A N 1
ATOM 779 C CA . SER A 1 93 ? 2.617 -8.282 23.706 1.00 45.09 93 SER A CA 1
ATOM 780 C C . SER A 1 93 ? 3.568 -9.485 23.660 1.00 45.09 93 SER A C 1
ATOM 782 O O . SER A 1 93 ? 3.345 -10.450 24.384 1.00 45.09 93 SER A O 1
ATOM 784 N N . SER A 1 94 ? 4.593 -9.442 22.804 1.00 45.34 94 SER A N 1
ATOM 785 C CA . SER A 1 94 ? 5.564 -10.531 22.611 1.00 45.34 94 SER A CA 1
ATOM 786 C C . SER A 1 94 ? 6.984 -10.167 23.078 1.00 45.34 94 SER A C 1
ATOM 788 O O . SER A 1 94 ? 7.930 -10.871 22.726 1.00 45.34 94 SER A O 1
ATOM 790 N N . VAL A 1 95 ? 7.138 -9.076 23.842 1.00 39.25 95 VAL A N 1
ATOM 791 C CA . VAL A 1 95 ? 8.408 -8.606 24.430 1.00 39.25 95 VAL A CA 1
ATOM 792 C C . VAL A 1 95 ? 8.226 -8.364 25.920 1.00 39.25 95 VAL A C 1
ATOM 794 O O . VAL A 1 95 ? 7.203 -7.737 26.276 1.00 39.25 95 VAL A O 1
#

Foldseek 3Di:
DDDDDDDDDDDPLQAWDADVNDIDHDPLNVLLCCVLVCVVNVVCPDPNNLVSVLVCVVPDDDDVVSSLVVNVVSVNNVVVVVSVVVNVVVVVVVD

pLDDT: mean 90.32, std 12.87, range [39.25, 97.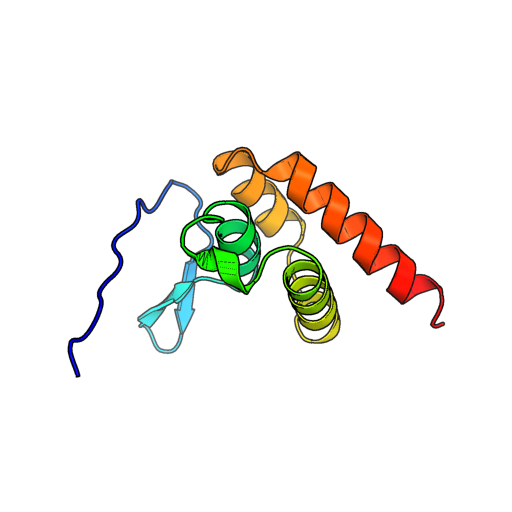81]

Radius of gyration: 14.22 Å; chains: 1; bounding box: 31×32×45 Å

Secondary structure (DSSP, 8-state):
-----------TT--EEEETTEEEE-HHHHHHHHHH-TTTTGGGSTHHHHHHHHHHHHHS---HHHHHHHHHHTT-HHHHHHHHHHHHHHHHT--